Protein AF-A0A2X3DB09-F1 (afdb_monomer)

Nearest PDB structures (foldseek):
  2otd-assembly4_D  TM=9.950E-01  e=1.464E-09  Shigella flexneri
  3qvq-assembly1_D  TM=8.959E-01  e=1.031E-03  Oleispira antarctica
  8cbb-assembly1_A  TM=3.729E-01  e=1.585E+00  Enhygromyxa salina
  8cbb-assembly2_C  TM=3.428E-01  e=2.716E+00  Enhygromyxa salina
  8cbb-assembly2_D  TM=3.738E-01  e=4.067E+00  Enhygromyxa salina

Organism: Klebsiella pneumoniae (NCBI:txid573)

Sequence (112 aa):
MAGELAWDDLLKVDAGSWFSREFKGEPLPLLSQVAERCRRHGMMANIEIKPTTGLGPQTGKVVALAARDLWQGMTAPLLSSFEIDAWRRRRKPRPSCRAGCCWMSGAMTGAN

Foldseek 3Di:
DLVVDDVVVQQQDQPQVVPDPVSGNPGDDDPLVVLVVCVVVVHAAEAEQDDDPPCLCVSLVVVVVCQVVSQPPHDRHAYEYPDPNNVPDDDDDDPPDPHPYPDPDPDPPDDD

InterPro domains:
  IPR017946 PLC-like phosphodiesterase, TIM beta/alpha-barrel domain superfamily [G3DSA:3.20.20.190] (2-111)
  IPR017946 PLC-like phosphodiesterase, TIM beta/alpha-barrel domain superfamily [SSF51695] (4-105)
  IPR030395 Glycerophosphodiester phosphodiesterase domain [PF03009] (3-92)
  IPR030395 Glycerophosphodiester phosphodiesterase domain [PS51704] (1-112)

Solvent-accessible surface area (backbone atoms only — not comparable to full-atom values): 7200 Å² total; per-residue (Å²): 111,80,87,76,54,56,68,79,61,49,61,72,41,61,71,20,46,89,83,38,79,90,36,55,70,35,57,69,80,52,72,63,59,54,41,51,51,26,62,80,67,74,50,81,48,76,50,68,54,80,53,60,90,92,36,27,48,58,45,36,52,53,52,56,53,48,49,60,65,59,36,62,98,52,77,74,56,42,50,39,49,88,53,68,54,27,62,71,63,81,92,66,93,64,100,84,67,83,70,53,76,62,76,82,81,88,70,95,74,82,81,134

Secondary structure (DSSP, 8-state):
-GGGS-HHHHTT--SSTTT-GGGTTPPPPPHHHHHHHHHHHT---EEEE-PPTT-HHHHHHHHHHHHHHHTTTSPPPEEEES-GGGG-------TT----------------

Mean predicted aligned error: 9.22 Å

Radius of gyration: 17.11 Å; Cα contacts (8 Å, |Δi|>4): 106; chains: 1; bounding box: 40×47×49 Å

pLDDT: mean 81.16, std 24.07, range [25.14, 98.5]

Structure (mmCIF, N/CA/C/O backbone):
data_AF-A0A2X3DB09-F1
#
_entry.id   AF-A0A2X3DB09-F1
#
loop_
_atom_site.group_PDB
_atom_site.id
_atom_site.type_symbol
_atom_site.label_atom_id
_atom_site.label_alt_id
_atom_site.label_comp_id
_atom_site.label_asym_id
_atom_site.label_entity_id
_atom_site.label_seq_id
_atom_site.pdbx_PDB_ins_code
_atom_site.Cartn_x
_atom_site.Cartn_y
_atom_site.Cartn_z
_atom_site.occupancy
_atom_site.B_iso_or_equiv
_atom_site.auth_seq_id
_atom_site.auth_comp_id
_atom_site.auth_asym_id
_atom_site.auth_atom_id
_atom_site.pdbx_PDB_model_num
ATOM 1 N N . MET A 1 1 ? 15.623 -7.749 4.236 1.00 75.44 1 MET A N 1
ATOM 2 C CA . MET A 1 1 ? 14.614 -6.653 4.306 1.00 75.44 1 MET A CA 1
ATOM 3 C C . MET A 1 1 ? 13.196 -7.229 4.293 1.00 75.44 1 MET A C 1
ATOM 5 O O . MET A 1 1 ? 13.049 -8.389 3.944 1.00 75.44 1 MET A O 1
ATOM 9 N N . ALA A 1 2 ? 12.145 -6.468 4.642 1.00 84.12 2 ALA A N 1
ATOM 10 C CA . ALA A 1 2 ? 10.764 -6.994 4.671 1.00 84.12 2 ALA A CA 1
ATOM 11 C C . ALA A 1 2 ? 10.315 -7.624 3.335 1.00 84.12 2 ALA A C 1
ATOM 13 O O . ALA A 1 2 ? 9.627 -8.636 3.336 1.00 84.12 2 ALA A O 1
ATOM 14 N N . GLY A 1 3 ? 10.7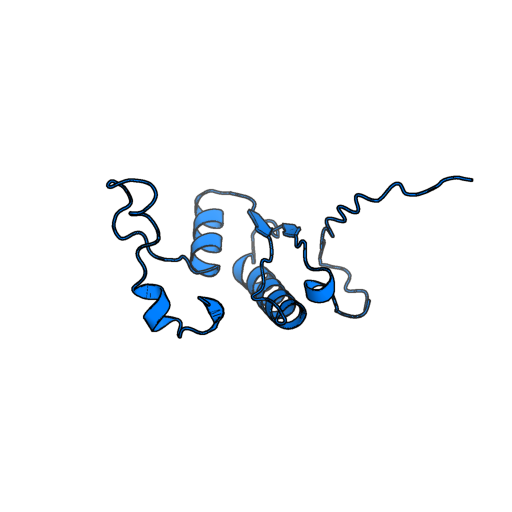66 -7.076 2.200 1.00 88.62 3 GLY A N 1
ATOM 15 C CA . GLY A 1 3 ? 10.464 -7.606 0.864 1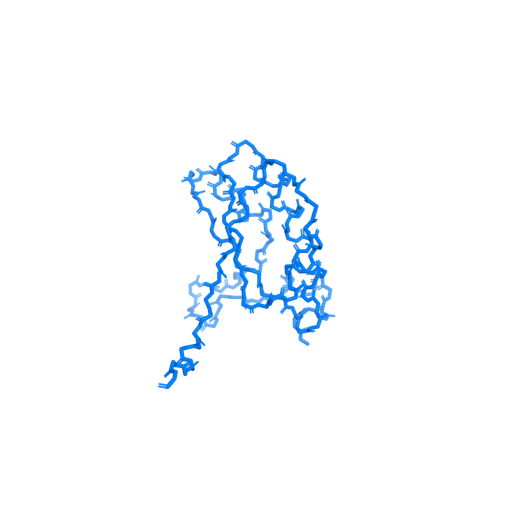.00 88.62 3 GLY A CA 1
ATOM 16 C C . GLY A 1 3 ? 11.098 -8.965 0.522 1.00 88.62 3 GLY A C 1
ATOM 17 O O . GLY A 1 3 ? 10.789 -9.511 -0.530 1.00 88.62 3 GLY A O 1
ATOM 18 N N . GLU A 1 4 ? 11.972 -9.508 1.374 1.00 91.88 4 GLU A N 1
ATOM 19 C CA . GLU A 1 4 ? 12.570 -10.847 1.211 1.00 91.88 4 GLU A CA 1
ATOM 20 C C . GLU A 1 4 ? 11.798 -11.937 1.972 1.00 91.88 4 GLU A C 1
ATOM 22 O O . GLU A 1 4 ? 12.077 -13.121 1.799 1.00 91.88 4 GLU A O 1
ATOM 27 N N . LEU A 1 5 ? 10.849 -11.550 2.828 1.00 93.19 5 LEU A N 1
ATOM 28 C CA . LEU A 1 5 ? 10.055 -12.479 3.627 1.00 93.19 5 LEU A CA 1
ATOM 29 C C . LEU A 1 5 ? 8.814 -12.931 2.852 1.00 93.19 5 LEU A C 1
ATOM 31 O O . LEU A 1 5 ? 8.212 -12.156 2.103 1.00 93.19 5 LEU A O 1
ATOM 35 N N . ALA A 1 6 ? 8.399 -14.181 3.065 1.00 94.62 6 ALA A N 1
ATOM 36 C CA . ALA A 1 6 ? 7.110 -14.650 2.576 1.00 94.62 6 ALA A CA 1
ATOM 37 C C . ALA A 1 6 ? 5.974 -13.873 3.258 1.00 94.62 6 ALA A C 1
ATOM 39 O O . ALA A 1 6 ? 6.092 -13.441 4.407 1.00 94.62 6 ALA A O 1
ATOM 40 N N . TRP A 1 7 ? 4.843 -13.720 2.566 1.00 93.00 7 TRP A N 1
ATOM 41 C CA . TRP A 1 7 ? 3.697 -12.998 3.124 1.00 93.00 7 TRP A CA 1
ATOM 42 C C . TRP A 1 7 ? 3.207 -13.606 4.449 1.00 93.00 7 TRP A C 1
ATOM 44 O O . TRP A 1 7 ? 2.906 -12.870 5.384 1.00 93.00 7 TRP A O 1
ATOM 54 N N . ASP A 1 8 ? 3.224 -14.934 4.572 1.00 94.56 8 ASP A N 1
ATOM 55 C CA . ASP A 1 8 ? 2.828 -15.637 5.801 1.00 94.56 8 ASP A CA 1
ATOM 56 C C . ASP A 1 8 ? 3.728 -15.309 7.000 1.00 94.56 8 ASP A C 1
ATOM 58 O O . ASP A 1 8 ? 3.282 -15.355 8.147 1.00 94.56 8 ASP A O 1
ATOM 62 N N . ASP A 1 9 ? 4.987 -14.944 6.756 1.00 95.12 9 ASP A N 1
ATOM 63 C CA . ASP A 1 9 ? 5.891 -14.477 7.805 1.00 95.12 9 ASP A CA 1
ATOM 64 C C . ASP A 1 9 ? 5.648 -13.005 8.139 1.00 95.12 9 ASP A C 1
ATOM 66 O O . ASP A 1 9 ? 5.686 -12.626 9.309 1.00 95.12 9 ASP A O 1
ATOM 70 N N . LEU A 1 10 ? 5.312 -12.184 7.140 1.00 94.00 10 LEU A N 1
ATOM 71 C CA . LEU A 1 10 ? 4.927 -10.785 7.345 1.00 94.00 10 LEU A CA 1
ATOM 72 C C . LEU A 1 10 ? 3.633 -10.646 8.155 1.00 94.00 10 LEU A C 1
ATOM 74 O O . LEU A 1 10 ? 3.512 -9.714 8.947 1.00 94.00 10 LEU A O 1
ATOM 78 N N . LEU A 1 11 ? 2.696 -11.589 8.027 1.00 92.44 11 LEU A N 1
ATOM 79 C CA . LEU A 1 11 ? 1.463 -11.615 8.824 1.00 92.44 11 LEU A CA 1
ATOM 80 C C . LEU A 1 11 ? 1.705 -11.795 10.330 1.00 92.44 11 LEU A C 1
ATOM 82 O O . LEU A 1 11 ? 0.822 -11.487 11.126 1.00 92.44 11 LEU A O 1
ATOM 86 N N . LYS A 1 12 ? 2.883 -12.284 10.732 1.00 94.12 12 LYS A N 1
ATOM 87 C CA . LYS A 1 12 ? 3.253 -12.471 12.144 1.00 94.12 12 LYS A CA 1
ATOM 88 C C . LYS A 1 12 ? 3.852 -11.205 12.768 1.00 94.12 12 LYS A C 1
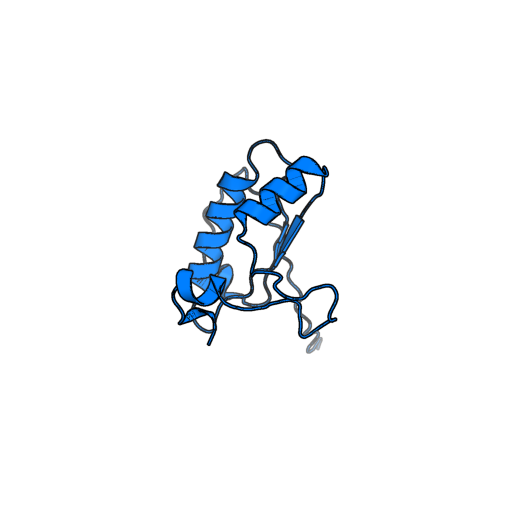ATOM 90 O O . LYS A 1 12 ? 4.121 -11.193 13.967 1.00 94.12 12 LYS A O 1
ATOM 95 N N . VAL A 1 13 ? 4.109 -10.165 11.971 1.00 94.81 13 VAL A N 1
ATOM 96 C CA . VAL A 1 13 ? 4.720 -8.912 12.432 1.00 94.81 13 VAL A CA 1
ATOM 97 C C . VAL A 1 13 ? 3.693 -8.064 13.181 1.00 94.81 13 VAL A C 1
ATOM 99 O O . VAL A 1 13 ? 2.613 -7.792 12.664 1.00 94.81 13 VAL A O 1
ATOM 102 N N . ASP A 1 14 ? 4.069 -7.589 14.371 1.00 96.38 14 ASP A N 1
ATOM 103 C CA . ASP A 1 14 ? 3.332 -6.555 15.101 1.00 96.38 14 ASP A CA 1
ATOM 104 C C . ASP A 1 14 ? 3.760 -5.167 14.602 1.00 96.38 14 ASP A C 1
ATOM 106 O O . ASP A 1 14 ? 4.852 -4.679 14.909 1.00 96.38 14 ASP A O 1
ATOM 110 N N . ALA A 1 15 ? 2.896 -4.545 13.805 1.00 96.50 15 ALA A N 1
ATOM 111 C CA . ALA A 1 15 ? 3.123 -3.246 13.188 1.00 96.50 15 ALA A CA 1
ATOM 112 C C . ALA A 1 15 ? 2.640 -2.060 14.046 1.00 96.50 15 ALA A C 1
ATOM 114 O O . ALA A 1 15 ? 2.757 -0.918 13.593 1.00 96.50 15 ALA A O 1
ATOM 115 N N . GLY A 1 16 ? 2.129 -2.289 15.265 1.00 97.50 16 GLY A N 1
ATOM 116 C CA . GLY A 1 16 ? 1.521 -1.237 16.090 1.00 97.50 16 GLY A CA 1
ATOM 117 C C . GLY A 1 16 ? 2.113 -1.060 17.490 1.00 97.50 16 GLY A C 1
ATOM 118 O O . GLY A 1 16 ? 2.175 0.072 17.973 1.00 97.50 16 GLY A O 1
ATOM 119 N N . SER A 1 17 ? 2.645 -2.116 18.119 1.00 97.75 17 SER A N 1
ATOM 120 C CA . SER A 1 17 ? 3.214 -2.046 19.482 1.00 97.75 17 SER A CA 1
ATOM 121 C C . SER A 1 17 ? 4.329 -1.011 19.645 1.00 97.75 17 SER A C 1
ATOM 123 O O . SER A 1 17 ? 4.529 -0.490 20.743 1.00 97.75 17 SER A O 1
ATOM 125 N N . TRP A 1 18 ? 5.073 -0.716 18.575 1.00 97.12 18 TRP A N 1
ATOM 126 C CA . TRP A 1 18 ? 6.147 0.280 18.603 1.00 97.12 18 TRP A CA 1
ATOM 127 C C . TRP A 1 18 ? 5.623 1.713 18.792 1.00 97.12 18 TRP A C 1
ATOM 129 O O . TRP A 1 18 ? 6.360 2.562 19.288 1.00 97.12 18 TRP A O 1
ATOM 139 N N . PHE A 1 19 ? 4.369 1.985 18.411 1.00 97.56 19 PHE A N 1
ATOM 140 C CA . PHE A 1 19 ? 3.743 3.300 18.528 1.00 97.56 19 PHE A CA 1
ATOM 141 C C . PHE A 1 19 ? 3.081 3.489 19.902 1.00 97.56 19 PHE A C 1
ATOM 143 O O . PHE A 1 19 ? 3.343 4.476 20.586 1.00 97.56 19 PHE A O 1
ATOM 150 N N . SER A 1 20 ? 2.245 2.538 20.333 1.00 97.75 20 SER A N 1
ATOM 151 C CA . SER A 1 20 ? 1.629 2.516 21.668 1.00 97.75 20 SER A CA 1
ATOM 152 C C . SER A 1 20 ? 1.102 1.118 22.001 1.00 97.75 20 SER A C 1
ATOM 154 O O . SER A 1 20 ? 0.794 0.323 21.113 1.00 97.75 20 SER A O 1
ATOM 156 N N . ARG A 1 21 ? 0.932 0.830 23.299 1.00 97.06 21 ARG A N 1
ATOM 157 C CA . ARG A 1 21 ? 0.353 -0.434 23.790 1.00 97.06 21 ARG A CA 1
ATOM 158 C C . ARG A 1 21 ? -1.073 -0.678 23.293 1.00 97.06 21 ARG A C 1
ATOM 160 O O . ARG A 1 21 ? -1.478 -1.832 23.206 1.00 97.06 21 ARG A O 1
ATOM 167 N N . GLU A 1 22 ? -1.815 0.381 22.980 1.00 98.38 22 GLU A N 1
ATOM 168 C CA . GLU A 1 22 ? -3.187 0.293 22.459 1.00 98.38 22 GLU A CA 1
ATOM 169 C C . GLU A 1 22 ? -3.254 -0.339 21.061 1.00 98.38 22 GLU A C 1
ATOM 171 O O . GLU A 1 22 ? -4.260 -0.949 20.724 1.00 98.38 22 GLU A O 1
ATOM 176 N N . PHE A 1 23 ? -2.170 -0.260 20.280 1.00 97.81 23 PHE A N 1
ATOM 177 C CA . PHE A 1 23 ? -2.072 -0.820 18.926 1.00 97.81 23 PHE A CA 1
ATOM 178 C C . PHE A 1 23 ? -1.323 -2.158 18.902 1.00 97.81 23 PHE A C 1
ATOM 180 O O . PHE A 1 23 ? -0.779 -2.570 17.877 1.00 97.81 23 PHE A O 1
ATOM 187 N N . LYS A 1 24 ? -1.235 -2.841 20.046 1.00 97.62 24 LYS A N 1
ATOM 188 C CA . LYS A 1 24 ? -0.547 -4.127 20.127 1.00 97.62 24 LYS A CA 1
ATOM 189 C C . LYS A 1 24 ? -1.224 -5.158 19.225 1.00 97.62 24 LYS A C 1
ATOM 191 O O . LYS A 1 24 ? -2.416 -5.421 19.366 1.00 97.62 24 LYS A O 1
ATOM 196 N N . GLY A 1 25 ? -0.430 -5.803 18.376 1.00 96.25 25 GLY A N 1
ATOM 197 C CA . GLY A 1 25 ? -0.888 -6.854 17.470 1.00 96.25 25 GLY A CA 1
ATOM 198 C C . GLY A 1 25 ? -1.503 -6.350 16.165 1.00 96.25 25 GLY A C 1
ATOM 199 O O . GLY A 1 25 ? -2.064 -7.162 15.433 1.00 96.25 25 GLY A O 1
ATOM 200 N N . GLU A 1 26 ? -1.404 -5.053 15.854 1.00 97.50 26 GLU A N 1
ATOM 201 C CA . GLU A 1 26 ? -1.840 -4.536 14.553 1.00 97.50 26 GLU A CA 1
ATOM 202 C C . GLU A 1 26 ? -1.042 -5.200 13.416 1.00 97.50 26 GLU A C 1
ATOM 204 O O . GLU A 1 26 ? 0.192 -5.152 13.428 1.00 97.50 26 GLU A O 1
ATOM 209 N N . PRO A 1 27 ? -1.705 -5.825 12.428 1.00 96.12 27 PRO A N 1
ATOM 210 C CA . PRO A 1 27 ? -1.027 -6.507 11.335 1.00 96.12 27 PRO A CA 1
ATOM 211 C C . PRO A 1 27 ? -0.626 -5.538 10.216 1.00 96.12 27 PRO A C 1
ATOM 213 O O . PRO A 1 27 ? -1.163 -4.437 10.075 1.00 96.12 27 PRO A O 1
ATOM 216 N N . LEU A 1 28 ? 0.262 -5.988 9.327 1.00 96.44 28 LEU A N 1
ATOM 217 C CA . LEU A 1 28 ? 0.498 -5.299 8.057 1.00 96.44 28 LEU A CA 1
ATOM 218 C C . LEU A 1 28 ? -0.727 -5.444 7.131 1.00 96.44 28 LEU A C 1
ATOM 220 O O . LEU A 1 28 ? -1.154 -6.570 6.858 1.00 96.44 28 LEU A O 1
ATOM 224 N N . PRO A 1 29 ? -1.294 -4.343 6.603 1.00 96.69 29 PRO A N 1
ATOM 225 C CA . PRO A 1 29 ? -2.471 -4.419 5.749 1.00 96.69 29 PRO A CA 1
ATOM 226 C C . PRO A 1 29 ? -2.121 -4.790 4.301 1.00 96.69 29 PRO A C 1
ATOM 228 O O . PRO A 1 29 ? -1.129 -4.331 3.732 1.00 96.69 29 PRO A O 1
ATOM 231 N N . LEU A 1 30 ? -3.014 -5.539 3.654 1.00 97.00 30 LEU A N 1
ATOM 232 C CA . LEU A 1 30 ? -3.043 -5.691 2.200 1.00 97.00 30 LEU A CA 1
ATOM 233 C C . LEU A 1 30 ? -3.652 -4.450 1.537 1.00 97.00 30 LEU A C 1
ATOM 235 O O . LEU A 1 30 ? -4.592 -3.841 2.053 1.00 97.00 30 LEU A O 1
ATOM 239 N N . LEU A 1 31 ? -3.219 -4.142 0.310 1.00 98.06 31 LEU A N 1
ATOM 240 C CA . LEU A 1 31 ? -3.810 -3.051 -0.477 1.00 98.06 31 LEU A CA 1
ATOM 241 C C . LEU A 1 31 ? -5.322 -3.244 -0.709 1.00 98.06 31 LEU A C 1
ATOM 243 O O . LEU A 1 31 ? -6.066 -2.267 -0.757 1.00 98.06 31 LEU A O 1
ATOM 247 N N . SER A 1 32 ? -5.796 -4.490 -0.803 1.00 98.19 32 SER A N 1
ATOM 248 C CA . SER A 1 32 ? -7.224 -4.815 -0.923 1.00 98.19 32 SER A CA 1
ATOM 249 C C . SER A 1 32 ? -8.035 -4.412 0.310 1.00 98.19 32 SER A C 1
ATOM 251 O O . SER A 1 32 ? -9.135 -3.882 0.169 1.00 98.19 32 SER A O 1
ATOM 253 N N . GLN A 1 33 ? -7.485 -4.594 1.513 1.00 98.31 33 GLN A N 1
ATOM 254 C CA . GLN A 1 33 ? -8.130 -4.181 2.762 1.00 98.31 33 GLN A CA 1
ATOM 255 C C . GLN A 1 33 ? -8.205 -2.653 2.857 1.00 98.31 33 GLN A C 1
ATOM 257 O O . GLN A 1 33 ? -9.223 -2.103 3.281 1.00 98.31 33 GLN A O 1
ATOM 262 N N . VAL A 1 34 ? -7.159 -1.958 2.397 1.00 98.31 34 VAL A N 1
ATOM 263 C CA . VAL A 1 34 ? -7.151 -0.491 2.301 1.00 98.31 34 VAL A CA 1
ATOM 264 C C . VAL A 1 34 ? -8.198 0.001 1.296 1.00 98.31 34 VAL A C 1
ATOM 266 O O . VAL A 1 34 ? -8.936 0.937 1.606 1.00 98.31 34 VAL A O 1
ATOM 269 N N . ALA A 1 35 ? -8.312 -0.643 0.129 1.00 98.31 35 ALA A N 1
ATOM 270 C CA . ALA A 1 35 ? -9.319 -0.318 -0.883 1.00 98.31 35 ALA A CA 1
ATOM 271 C C . ALA A 1 35 ? -10.745 -0.449 -0.337 1.00 98.31 35 ALA A C 1
ATOM 273 O O . ALA A 1 35 ? -11.554 0.471 -0.468 1.00 98.31 35 ALA A O 1
ATOM 274 N N . GLU A 1 36 ? -11.031 -1.562 0.339 1.00 98.50 36 GLU A N 1
ATOM 275 C CA . GLU A 1 36 ? -12.340 -1.807 0.938 1.00 98.50 36 GLU A CA 1
ATOM 276 C C . GLU A 1 36 ? -12.651 -0.797 2.046 1.00 98.50 36 GLU A C 1
ATOM 278 O O . GLU A 1 36 ? -13.749 -0.247 2.109 1.00 98.50 36 GLU A O 1
ATOM 283 N N . ARG A 1 37 ? -11.665 -0.453 2.881 1.00 98.38 37 ARG A N 1
ATOM 284 C CA . ARG A 1 37 ? -11.838 0.614 3.872 1.00 98.38 37 ARG A CA 1
ATOM 285 C C . ARG A 1 37 ? -12.169 1.950 3.205 1.00 98.38 37 ARG A C 1
ATOM 287 O O . ARG A 1 37 ? -13.086 2.630 3.660 1.00 98.38 37 ARG A O 1
ATOM 294 N N . CYS A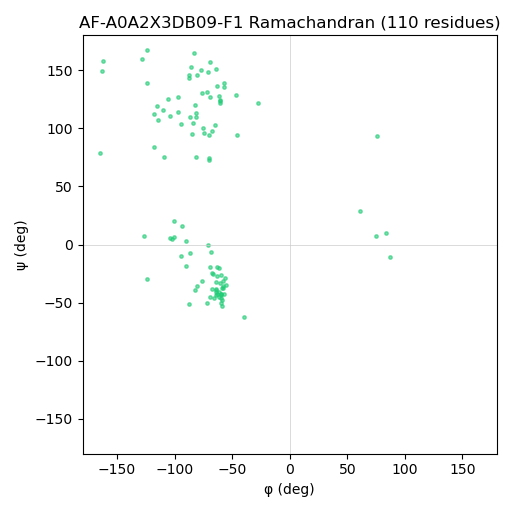 1 38 ? -11.482 2.304 2.118 1.00 98.38 38 CYS A N 1
ATOM 295 C CA . CYS A 1 38 ? -11.780 3.527 1.374 1.00 98.38 38 CYS A CA 1
ATOM 296 C C . CYS A 1 38 ? -13.206 3.519 0.813 1.00 98.38 38 CYS A C 1
ATOM 298 O O . CYS A 1 38 ? -13.898 4.529 0.916 1.00 98.38 38 CYS A O 1
ATOM 300 N N . ARG A 1 39 ? -13.669 2.374 0.291 1.00 97.81 39 ARG A N 1
ATOM 301 C CA . ARG A 1 39 ? -15.042 2.193 -0.203 1.00 97.81 39 ARG A CA 1
ATOM 302 C C . ARG A 1 39 ? -16.067 2.449 0.894 1.00 97.81 39 ARG A C 1
ATOM 304 O O . ARG A 1 39 ? -16.948 3.284 0.715 1.00 97.81 39 ARG A O 1
ATOM 311 N N . ARG A 1 40 ? -15.918 1.780 2.040 1.00 98.38 40 ARG A N 1
ATOM 312 C CA . ARG A 1 40 ? -16.859 1.886 3.169 1.00 98.38 40 ARG A CA 1
ATOM 313 C C . ARG A 1 40 ? -16.981 3.302 3.724 1.00 98.38 40 ARG A C 1
ATOM 315 O O . ARG A 1 40 ? -18.052 3.677 4.181 1.00 98.38 40 ARG A O 1
ATOM 322 N N . HIS A 1 41 ? -15.898 4.076 3.691 1.00 98.00 41 HIS A N 1
ATOM 323 C CA . HIS A 1 41 ? -15.859 5.426 4.259 1.00 98.00 41 HIS A CA 1
ATOM 324 C C . HIS A 1 41 ? -15.917 6.549 3.213 1.00 98.00 41 HIS A C 1
ATOM 326 O O . HIS A 1 41 ? -15.762 7.711 3.576 1.00 98.00 41 HIS A O 1
ATOM 332 N N . GLY A 1 42 ? -16.112 6.235 1.926 1.00 96.94 42 GLY A N 1
ATOM 333 C CA . GLY A 1 42 ? -16.143 7.243 0.860 1.00 96.94 42 GLY A CA 1
ATOM 334 C C . GLY A 1 42 ? -14.836 8.035 0.716 1.00 96.94 42 GLY A C 1
ATOM 335 O O . GLY A 1 42 ? -14.855 9.198 0.321 1.00 96.94 42 GLY A O 1
ATOM 336 N N . MET A 1 43 ? -13.698 7.429 1.061 1.00 98.12 43 MET A N 1
ATOM 337 C CA . MET A 1 43 ? -12.393 8.089 1.033 1.00 98.12 43 MET A CA 1
ATOM 338 C C . MET A 1 43 ? -11.729 7.983 -0.340 1.00 98.12 43 MET A C 1
ATOM 340 O O . MET A 1 43 ? -11.749 6.940 -0.997 1.00 98.12 43 MET A O 1
ATOM 344 N N . MET A 1 44 ? -11.040 9.054 -0.724 1.00 97.56 44 MET A N 1
ATOM 345 C CA . MET A 1 44 ? -10.047 9.023 -1.795 1.00 97.56 44 MET A CA 1
ATOM 346 C C . MET A 1 44 ? -8.688 8.589 -1.237 1.00 97.56 44 MET A C 1
ATOM 348 O O . MET A 1 44 ? -8.391 8.822 -0.066 1.00 97.56 44 MET A O 1
ATOM 352 N N . ALA A 1 45 ? -7.849 7.985 -2.081 1.00 97.44 45 ALA A N 1
ATOM 353 C CA . ALA A 1 45 ? -6.525 7.516 -1.686 1.00 97.44 45 ALA A CA 1
ATOM 354 C C . ALA A 1 45 ? -5.422 8.112 -2.570 1.00 97.44 45 ALA A C 1
ATOM 356 O O . ALA A 1 45 ? -5.558 8.186 -3.793 1.00 97.44 45 ALA A O 1
ATOM 357 N N . ASN A 1 46 ? -4.312 8.483 -1.932 1.00 97.69 46 ASN A N 1
ATOM 358 C CA . ASN A 1 46 ? -3.015 8.649 -2.577 1.00 97.69 46 ASN A CA 1
ATOM 359 C C . ASN A 1 46 ? -2.160 7.430 -2.211 1.00 97.69 46 ASN A C 1
ATOM 361 O O . ASN A 1 46 ? -1.801 7.258 -1.049 1.00 97.69 46 ASN A O 1
ATOM 365 N N . ILE A 1 47 ? -1.882 6.571 -3.187 1.00 97.25 47 ILE A N 1
ATOM 366 C CA . ILE A 1 47 ? -1.031 5.395 -3.024 1.00 97.25 47 ILE A CA 1
ATOM 367 C C . ILE A 1 47 ? 0.378 5.793 -3.450 1.00 97.25 47 ILE A C 1
ATOM 369 O O . ILE A 1 47 ? 0.688 5.888 -4.641 1.00 97.25 47 ILE A O 1
ATOM 373 N N . GLU A 1 48 ? 1.235 6.007 -2.463 1.00 96.56 48 GLU A N 1
ATOM 374 C CA . GLU A 1 48 ? 2.654 6.214 -2.696 1.00 96.56 48 GLU A CA 1
ATOM 375 C C . GLU A 1 48 ? 3.372 4.867 -2.857 1.00 96.56 48 GLU A C 1
ATOM 377 O O . GLU A 1 48 ? 3.367 4.014 -1.970 1.00 96.56 48 GLU A O 1
ATOM 382 N N . ILE A 1 49 ? 4.000 4.664 -4.009 1.00 94.38 49 ILE A N 1
ATOM 383 C CA . ILE A 1 49 ? 4.765 3.468 -4.338 1.00 94.38 49 ILE A CA 1
ATOM 384 C C . ILE A 1 49 ? 6.157 3.609 -3.716 1.00 94.38 49 ILE A C 1
ATOM 386 O O . ILE A 1 49 ? 6.962 4.443 -4.129 1.00 94.38 49 ILE A O 1
ATOM 390 N N . LYS A 1 50 ? 6.444 2.755 -2.731 1.00 93.56 50 LYS A N 1
ATOM 391 C CA . LYS A 1 50 ? 7.745 2.629 -2.061 1.00 93.56 50 LYS A CA 1
ATOM 392 C C . LYS A 1 50 ? 8.306 1.221 -2.305 1.00 93.56 50 LYS A C 1
ATOM 394 O O . LYS A 1 50 ? 8.041 0.318 -1.511 1.00 93.56 50 LYS A O 1
ATOM 399 N N . PRO A 1 51 ? 8.982 0.981 -3.440 1.00 92.75 51 PRO A N 1
ATOM 400 C CA . PRO A 1 51 ? 9.501 -0.344 -3.755 1.00 92.75 51 PRO A CA 1
ATOM 401 C C . PRO A 1 51 ? 10.655 -0.723 -2.822 1.00 92.75 51 PRO A C 1
ATOM 403 O O . PRO A 1 51 ? 11.350 0.135 -2.284 1.00 92.75 51 PRO A O 1
ATOM 406 N N . THR A 1 52 ? 10.904 -2.024 -2.674 1.00 92.88 52 THR A N 1
ATOM 407 C CA . THR A 1 52 ? 12.225 -2.488 -2.233 1.00 92.88 52 THR A CA 1
ATOM 408 C C . THR A 1 52 ? 13.249 -2.093 -3.295 1.00 92.88 52 THR A C 1
ATOM 410 O O . THR A 1 52 ? 12.976 -2.240 -4.490 1.00 92.88 52 THR A O 1
ATOM 413 N N . THR A 1 53 ? 14.408 -1.590 -2.870 1.00 89.50 53 THR A N 1
ATOM 414 C CA . THR A 1 53 ? 15.471 -1.107 -3.760 1.00 89.50 53 THR A CA 1
ATOM 415 C C . THR A 1 53 ? 15.754 -2.098 -4.889 1.00 89.50 53 THR A C 1
ATOM 417 O O . THR A 1 53 ? 15.951 -3.287 -4.649 1.00 89.50 53 THR A O 1
ATOM 420 N N . GLY A 1 54 ? 15.757 -1.610 -6.132 1.00 89.56 54 GLY A N 1
ATOM 421 C CA . GLY A 1 54 ? 15.978 -2.427 -7.332 1.00 89.56 54 GLY A CA 1
ATOM 422 C C . GLY A 1 54 ? 14.720 -3.083 -7.918 1.00 89.56 54 GLY A C 1
ATOM 423 O O . GLY A 1 54 ? 14.764 -3.554 -9.053 1.00 89.56 54 GLY A O 1
ATOM 424 N N . LEU A 1 55 ? 13.580 -3.064 -7.216 1.00 91.75 55 LEU A N 1
ATOM 425 C CA . LEU A 1 55 ? 12.310 -3.632 -7.699 1.00 91.75 55 LEU A CA 1
ATOM 426 C C . LEU A 1 55 ? 11.326 -2.593 -8.251 1.00 91.75 55 LEU A C 1
ATOM 428 O O . LEU A 1 55 ? 10.208 -2.958 -8.622 1.00 91.75 55 LEU A O 1
ATOM 432 N N . GLY A 1 56 ? 11.731 -1.324 -8.369 1.00 92.31 56 GLY A N 1
ATOM 433 C CA . GLY A 1 56 ? 10.887 -0.208 -8.812 1.00 92.31 56 GLY A CA 1
ATOM 434 C C . GLY A 1 56 ? 9.933 -0.546 -9.967 1.00 92.31 56 GLY A C 1
ATOM 435 O O . GLY A 1 56 ? 8.714 -0.518 -9.760 1.00 92.31 56 GLY A O 1
ATOM 436 N N . PRO A 1 57 ? 10.427 -0.929 -11.163 1.00 91.00 57 PRO A N 1
ATOM 437 C CA . PRO A 1 57 ? 9.568 -1.222 -12.315 1.00 91.00 57 PRO A CA 1
ATOM 438 C C . PRO A 1 57 ? 8.539 -2.337 -12.068 1.00 91.00 57 PRO A C 1
ATOM 440 O O . PRO A 1 57 ? 7.413 -2.283 -12.580 1.00 91.00 57 PRO A O 1
ATOM 443 N N . GLN A 1 58 ? 8.912 -3.363 -11.297 1.00 93.12 58 GLN A N 1
ATOM 444 C CA . GLN A 1 58 ? 8.032 -4.481 -10.964 1.00 93.12 58 GLN A CA 1
ATOM 445 C C . GLN A 1 58 ? 6.953 -4.045 -9.974 1.00 93.12 58 GLN A C 1
ATOM 447 O O . GLN A 1 58 ? 5.768 -4.266 -10.240 1.00 93.12 58 GLN A O 1
ATOM 452 N N . THR A 1 59 ? 7.338 -3.391 -8.877 1.00 93.94 59 THR A N 1
ATOM 453 C CA . THR A 1 59 ? 6.399 -2.899 -7.864 1.00 93.94 59 THR A CA 1
ATOM 454 C C . THR A 1 59 ? 5.414 -1.913 -8.480 1.00 93.94 59 THR A C 1
ATOM 456 O O . THR A 1 59 ? 4.208 -2.074 -8.306 1.00 93.94 59 THR A O 1
ATOM 459 N N . GLY A 1 60 ? 5.890 -0.960 -9.290 1.00 91.94 60 GLY A N 1
ATOM 460 C CA . GLY A 1 60 ? 5.024 0.004 -9.968 1.00 91.94 60 GLY A CA 1
ATOM 461 C C . GLY A 1 60 ? 4.000 -0.659 -10.892 1.00 91.94 60 GLY A C 1
ATOM 462 O O . GLY A 1 60 ? 2.816 -0.322 -10.856 1.00 91.94 60 GLY A O 1
ATOM 463 N N . LYS A 1 61 ? 4.412 -1.674 -11.668 1.00 92.19 61 LYS A N 1
ATOM 464 C CA . LYS A 1 61 ? 3.494 -2.470 -12.503 1.00 92.19 61 LYS A CA 1
ATOM 465 C C . LYS A 1 61 ? 2.421 -3.168 -11.666 1.00 92.19 61 LYS A C 1
ATOM 467 O O . LYS A 1 61 ? 1.248 -3.109 -12.036 1.00 92.19 61 LYS A O 1
ATOM 472 N N . VAL A 1 62 ? 2.820 -3.877 -10.610 1.00 95.88 62 VAL A N 1
ATOM 473 C CA . VAL A 1 62 ? 1.899 -4.676 -9.787 1.00 95.88 62 VAL A CA 1
ATOM 474 C C . VAL A 1 62 ? 0.913 -3.767 -9.062 1.00 95.88 62 VAL A C 1
ATOM 476 O O . VAL A 1 62 ? -0.290 -4.004 -9.145 1.00 95.88 62 VAL A O 1
ATOM 479 N N . VAL A 1 63 ? 1.393 -2.681 -8.449 1.00 96.12 63 VAL A N 1
ATOM 480 C CA . VAL A 1 63 ? 0.539 -1.711 -7.750 1.00 96.12 63 V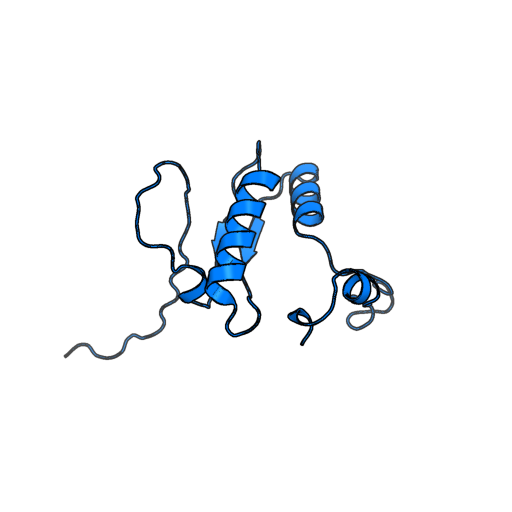AL A CA 1
ATOM 481 C C . VAL A 1 63 ? -0.434 -1.033 -8.714 1.00 96.12 63 VAL A C 1
ATOM 483 O O . VAL A 1 63 ? -1.614 -0.932 -8.398 1.00 96.12 63 VAL A O 1
ATOM 486 N N . ALA A 1 64 ? 0.000 -0.633 -9.914 1.00 93.19 64 ALA A N 1
ATOM 487 C CA . ALA A 1 64 ? -0.894 -0.007 -10.891 1.00 93.19 64 ALA A CA 1
ATOM 488 C C . ALA A 1 64 ? -2.017 -0.947 -11.370 1.00 93.19 64 ALA A C 1
ATOM 490 O O . ALA A 1 64 ? -3.152 -0.508 -11.563 1.00 93.19 64 ALA A O 1
ATOM 491 N N . LEU A 1 65 ? -1.718 -2.238 -11.564 1.00 94.75 65 LEU A N 1
ATOM 492 C CA . LEU A 1 65 ? -2.728 -3.241 -11.922 1.00 94.75 65 LEU A CA 1
ATOM 493 C C . LEU A 1 65 ? -3.680 -3.516 -10.753 1.00 94.75 65 LEU A C 1
ATOM 495 O O . LEU A 1 65 ? -4.891 -3.503 -10.950 1.00 94.75 65 LEU A O 1
ATOM 499 N N . ALA A 1 66 ? -3.145 -3.677 -9.542 1.00 97.38 66 ALA A N 1
ATOM 500 C CA . ALA A 1 66 ? -3.951 -3.880 -8.344 1.00 97.38 66 ALA A CA 1
ATOM 501 C C . ALA A 1 66 ? -4.874 -2.683 -8.075 1.00 97.38 66 ALA A C 1
ATOM 503 O O . ALA A 1 66 ? -6.061 -2.871 -7.843 1.00 97.38 66 ALA A O 1
ATOM 504 N N . ALA A 1 67 ? -4.370 -1.451 -8.179 1.00 96.12 67 ALA A N 1
ATOM 505 C CA . ALA A 1 67 ? -5.173 -0.243 -8.016 1.00 96.12 67 ALA A CA 1
ATOM 506 C C . ALA A 1 67 ? -6.311 -0.174 -9.046 1.00 96.12 67 ALA A C 1
ATOM 508 O O . ALA A 1 67 ? -7.441 0.129 -8.679 1.00 96.12 67 ALA A O 1
ATOM 509 N N . ARG A 1 68 ? -6.045 -0.513 -10.318 1.00 93.81 68 ARG A N 1
ATOM 510 C CA . ARG A 1 68 ? -7.083 -0.583 -11.361 1.00 93.81 68 ARG A CA 1
ATOM 511 C C . ARG A 1 68 ? -8.208 -1.550 -10.983 1.00 93.81 68 ARG A C 1
ATOM 513 O O . ARG A 1 68 ? -9.367 -1.235 -11.233 1.00 93.81 68 ARG A O 1
ATOM 520 N N . ASP A 1 69 ? -7.867 -2.713 -10.438 1.00 96.31 69 ASP A N 1
ATOM 521 C CA . ASP A 1 69 ? -8.837 -3.780 -10.173 1.00 96.31 69 ASP A CA 1
ATOM 522 C C . ASP A 1 69 ? -9.584 -3.556 -8.847 1.00 96.31 69 ASP A C 1
ATOM 524 O O . ASP A 1 69 ? -10.797 -3.729 -8.781 1.00 96.31 69 ASP A O 1
ATOM 528 N N . LEU A 1 70 ? -8.892 -3.085 -7.808 1.00 98.06 70 LEU A N 1
ATOM 529 C CA . LEU A 1 70 ? -9.459 -2.894 -6.469 1.00 98.06 70 LEU A CA 1
ATOM 530 C C . LEU A 1 70 ? -10.354 -1.648 -6.350 1.00 98.06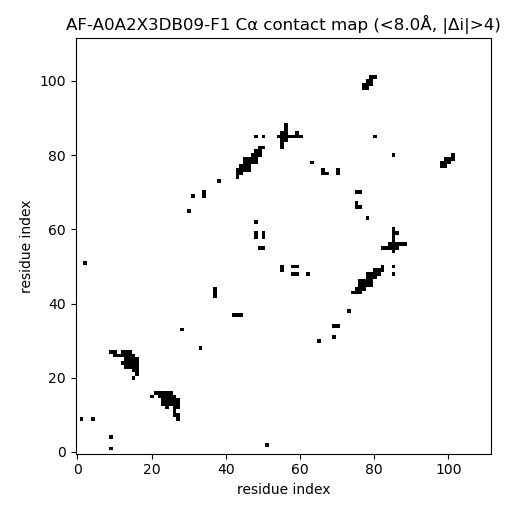 70 LEU A C 1
ATOM 532 O O . LEU A 1 70 ? -11.319 -1.666 -5.583 1.00 98.06 70 LEU A O 1
ATOM 536 N N . TRP A 1 71 ? -10.065 -0.585 -7.112 1.00 97.44 71 TRP A N 1
ATOM 537 C CA . TRP A 1 71 ? -10.833 0.673 -7.107 1.00 97.44 71 TRP A CA 1
ATOM 538 C C . TRP A 1 71 ? -11.936 0.740 -8.175 1.00 97.44 71 TRP A C 1
ATOM 540 O O . TRP A 1 71 ? -12.459 1.819 -8.461 1.00 97.44 71 TRP A O 1
ATOM 550 N N . GLN A 1 72 ? -12.332 -0.387 -8.774 1.00 95.19 72 GLN A N 1
ATOM 551 C CA . GLN A 1 72 ? -13.481 -0.397 -9.683 1.00 95.19 72 GLN A CA 1
ATOM 552 C C . GLN A 1 72 ? -14.744 0.133 -8.982 1.00 95.19 72 GLN A C 1
ATOM 554 O O . GLN A 1 72 ? -15.024 -0.201 -7.828 1.00 95.19 72 GLN A O 1
ATOM 559 N N . GLY A 1 73 ? -15.487 0.997 -9.683 1.00 93.88 73 GLY A N 1
ATOM 560 C CA . GLY A 1 73 ? -16.686 1.656 -9.152 1.00 93.88 73 GLY A CA 1
ATOM 561 C C . GLY A 1 73 ? -16.418 2.790 -8.153 1.00 93.88 73 GLY A C 1
ATOM 562 O O . GLY A 1 73 ? -17.362 3.297 -7.556 1.00 93.88 73 GLY A O 1
ATOM 563 N N . MET A 1 74 ? -15.160 3.197 -7.960 1.00 95.31 74 MET A N 1
ATOM 564 C CA . MET A 1 74 ? -14.758 4.290 -7.069 1.00 95.31 74 MET A CA 1
ATOM 565 C C . MET A 1 74 ? -13.954 5.350 -7.830 1.00 95.31 74 MET A C 1
ATOM 567 O O . MET A 1 74 ? -13.478 5.120 -8.943 1.00 95.31 74 MET A O 1
ATOM 571 N N . THR A 1 75 ? -13.740 6.512 -7.210 1.00 94.56 75 THR A N 1
ATOM 572 C CA . THR A 1 75 ? -12.755 7.484 -7.699 1.00 94.56 75 THR A CA 1
ATOM 573 C C . THR A 1 75 ? -11.368 6.846 -7.703 1.00 94.56 75 THR A C 1
ATOM 575 O O . THR A 1 75 ? -10.892 6.403 -6.658 1.00 94.56 75 THR A O 1
ATOM 578 N N . ALA A 1 76 ? -10.719 6.801 -8.869 1.00 93.31 76 ALA A N 1
ATOM 579 C CA . ALA A 1 76 ? -9.396 6.198 -9.012 1.00 93.31 76 ALA A CA 1
ATOM 580 C C . ALA A 1 76 ? -8.373 6.853 -8.059 1.00 93.31 76 ALA A C 1
ATOM 582 O O . ALA A 1 76 ? -8.375 8.082 -7.923 1.00 93.31 76 ALA A O 1
ATOM 583 N N . PRO A 1 77 ? -7.489 6.066 -7.418 1.00 96.50 77 PRO A N 1
ATOM 584 C CA . PRO A 1 77 ? -6.502 6.607 -6.500 1.00 96.50 77 PRO A CA 1
ATOM 585 C C . PRO A 1 77 ? -5.421 7.375 -7.266 1.00 96.50 77 PRO A C 1
ATOM 587 O O . PRO A 1 77 ? -5.060 7.017 -8.393 1.00 96.50 77 PRO A O 1
ATOM 590 N N . LEU A 1 78 ? -4.864 8.407 -6.634 1.00 94.88 78 LEU A N 1
ATOM 591 C CA . LEU A 1 78 ? -3.634 9.031 -7.112 1.00 94.88 78 LEU A CA 1
ATOM 592 C C . LEU A 1 78 ? -2.477 8.069 -6.839 1.00 94.88 78 LEU A C 1
ATOM 594 O O . LEU A 1 78 ? -2.352 7.561 -5.731 1.00 94.88 78 LEU A O 1
ATOM 598 N N . LEU A 1 79 ? -1.639 7.816 -7.839 1.00 93.69 79 LEU A N 1
ATOM 599 C CA . LEU A 1 79 ? -0.434 7.007 -7.687 1.00 93.69 79 LEU A CA 1
ATOM 600 C C . LEU A 1 79 ? 0.788 7.935 -7.707 1.00 93.69 79 LEU A C 1
ATOM 602 O O . LEU A 1 79 ? 0.957 8.692 -8.660 1.00 93.69 79 LEU A O 1
ATOM 606 N N . SER A 1 80 ? 1.641 7.865 -6.687 1.00 89.25 80 SER A N 1
ATOM 607 C CA . SER A 1 80 ? 2.851 8.694 -6.542 1.00 89.25 80 SER A CA 1
ATOM 608 C C . SER A 1 80 ? 4.092 7.829 -6.262 1.00 89.25 80 SER A C 1
ATOM 610 O O . SER A 1 80 ? 3.956 6.668 -5.897 1.00 89.25 80 SER A O 1
ATOM 612 N N . SER A 1 81 ? 5.310 8.326 -6.506 1.00 89.50 81 SER A N 1
ATOM 613 C CA . SER A 1 81 ? 6.576 7.629 -6.186 1.00 89.50 81 SER A CA 1
ATOM 614 C C . SER A 1 81 ? 7.739 8.620 -6.199 1.00 89.50 81 SER A C 1
ATOM 616 O O . SER A 1 81 ? 7.733 9.538 -7.019 1.00 89.50 81 SER A O 1
ATOM 618 N N . PHE A 1 82 ? 8.762 8.385 -5.374 1.00 85.88 82 PHE A N 1
ATOM 619 C CA . PHE A 1 82 ? 10.070 9.050 -5.495 1.00 85.88 82 PHE A CA 1
ATOM 620 C C . PHE A 1 82 ? 11.044 8.280 -6.399 1.00 85.88 82 PHE A C 1
ATOM 622 O O . PHE A 1 82 ? 12.009 8.853 -6.897 1.00 85.88 82 PHE A O 1
ATOM 629 N N . GLU A 1 83 ? 10.792 6.992 -6.649 1.00 79.56 83 GLU A N 1
ATOM 630 C CA . GLU A 1 83 ? 11.593 6.204 -7.582 1.00 79.56 83 GLU A CA 1
ATOM 631 C C . GLU A 1 83 ? 11.070 6.363 -9.009 1.00 79.56 83 GLU A C 1
ATOM 633 O O . GLU A 1 83 ? 10.005 5.847 -9.363 1.00 79.56 83 GLU A O 1
ATOM 638 N N . ILE A 1 84 ? 11.853 7.052 -9.841 1.00 73.75 84 ILE A N 1
ATOM 639 C CA . ILE A 1 84 ? 11.544 7.306 -11.256 1.00 73.75 84 ILE A CA 1
ATOM 640 C C . ILE A 1 84 ? 11.367 5.990 -12.023 1.00 73.75 84 ILE A C 1
ATOM 642 O O . ILE A 1 84 ? 10.473 5.870 -12.864 1.00 73.75 84 ILE A O 1
ATOM 646 N N . ASP A 1 85 ? 12.170 4.973 -11.706 1.00 74.56 85 ASP A N 1
ATOM 647 C CA . ASP A 1 85 ? 12.116 3.687 -12.402 1.00 74.56 85 ASP A CA 1
ATOM 648 C C . ASP A 1 85 ? 10.831 2.899 -12.109 1.00 74.56 85 ASP A C 1
ATOM 650 O O . ASP A 1 85 ? 10.415 2.092 -12.945 1.00 74.56 85 ASP A O 1
ATOM 654 N N . ALA A 1 86 ? 10.109 3.205 -11.022 1.00 68.06 86 ALA A N 1
ATOM 655 C CA . ALA A 1 86 ? 8.767 2.660 -10.792 1.00 68.06 86 ALA A CA 1
ATOM 656 C C . ALA A 1 86 ? 7.761 3.055 -11.887 1.00 68.06 86 ALA A C 1
ATOM 658 O O . ALA A 1 86 ? 6.763 2.364 -12.105 1.00 68.06 86 ALA A O 1
ATOM 659 N N . TRP A 1 87 ? 8.065 4.116 -12.636 1.00 64.38 87 TRP A N 1
ATOM 660 C CA . TRP A 1 87 ? 7.261 4.625 -13.740 1.00 64.38 87 TRP A CA 1
ATOM 661 C C . TRP A 1 87 ? 7.796 4.259 -15.123 1.00 64.38 87 TRP A C 1
ATOM 663 O O . TRP A 1 87 ? 7.211 4.697 -16.117 1.00 64.38 87 TRP A O 1
ATOM 673 N N . ARG A 1 88 ? 8.859 3.441 -15.244 1.00 55.25 88 ARG A N 1
ATOM 674 C CA . ARG A 1 88 ? 9.392 3.003 -16.550 1.00 55.25 88 A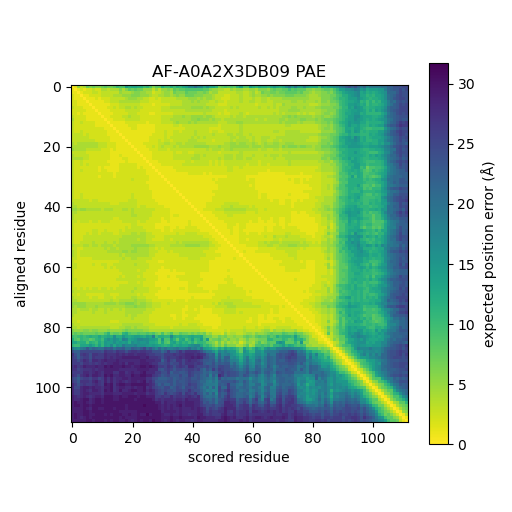RG A CA 1
ATOM 675 C C . ARG A 1 88 ? 8.445 2.023 -17.251 1.00 55.25 88 ARG A C 1
ATOM 677 O O . ARG A 1 88 ? 8.716 0.841 -17.441 1.00 55.25 88 ARG A O 1
ATOM 684 N N . ARG A 1 89 ? 7.329 2.550 -17.746 1.00 51.22 89 ARG A N 1
ATOM 685 C CA . ARG A 1 89 ? 6.598 2.018 -18.890 1.00 51.22 89 ARG A CA 1
ATOM 686 C C . ARG A 1 89 ? 6.597 3.085 -19.970 1.00 51.22 89 ARG A C 1
ATOM 688 O O . ARG A 1 89 ? 5.991 4.141 -19.835 1.00 51.22 89 ARG A O 1
ATOM 695 N N . ARG A 1 90 ? 7.317 2.761 -21.047 1.00 42.31 90 ARG A N 1
ATOM 696 C CA . ARG A 1 90 ? 7.300 3.394 -22.370 1.00 42.31 90 ARG A CA 1
ATOM 697 C C . ARG A 1 90 ? 5.924 4.019 -22.633 1.00 42.31 90 ARG A C 1
ATOM 699 O O . ARG A 1 90 ? 4.933 3.291 -22.601 1.00 42.31 90 ARG A O 1
ATOM 706 N N . ARG A 1 91 ? 5.876 5.335 -22.894 1.00 38.75 91 ARG A N 1
ATOM 707 C CA . ARG A 1 91 ? 4.697 6.062 -23.403 1.00 38.75 91 ARG A CA 1
ATOM 708 C C . ARG A 1 91 ? 4.076 5.262 -24.554 1.00 38.75 91 ARG A C 1
ATOM 710 O O . ARG A 1 91 ? 4.496 5.386 -25.697 1.00 38.75 91 ARG A O 1
ATOM 717 N N . LYS A 1 92 ? 3.079 4.433 -24.264 1.00 38.72 92 LYS A N 1
ATOM 718 C CA . LYS A 1 92 ? 2.013 4.125 -25.208 1.00 38.72 92 LYS A CA 1
ATOM 719 C C . LYS A 1 92 ? 0.774 4.797 -24.628 1.00 38.72 92 LYS A C 1
ATOM 721 O O . LYS A 1 92 ? 0.406 4.467 -23.500 1.00 38.72 92 LYS A O 1
ATOM 726 N N . PRO A 1 93 ? 0.198 5.790 -25.320 1.00 35.97 93 PRO A N 1
ATOM 727 C CA . PRO A 1 93 ? -0.934 6.535 -24.797 1.00 35.97 93 PRO A CA 1
ATOM 728 C C . PRO A 1 93 ? -2.095 5.566 -24.560 1.00 35.97 93 PRO A C 1
ATOM 730 O O . PRO A 1 93 ? -2.498 4.843 -25.470 1.00 35.97 93 PRO A O 1
ATOM 733 N N . ARG A 1 94 ? -2.607 5.524 -23.325 1.00 37.56 94 ARG A N 1
ATOM 734 C CA . ARG A 1 94 ? -3.862 4.846 -22.992 1.00 37.56 94 ARG A CA 1
ATOM 735 C C . ARG A 1 94 ? -4.852 5.919 -22.531 1.00 37.56 94 ARG A C 1
ATOM 737 O O . ARG A 1 94 ? -4.547 6.579 -21.540 1.00 37.56 94 ARG A O 1
ATOM 744 N N . PRO A 1 95 ? -6.003 6.121 -23.200 1.00 37.81 95 PRO A N 1
ATOM 745 C CA . PRO A 1 95 ? -6.802 7.341 -23.022 1.00 37.81 95 PRO A CA 1
ATOM 746 C C . PRO A 1 95 ? -7.542 7.481 -21.681 1.00 37.81 95 PRO A C 1
ATOM 748 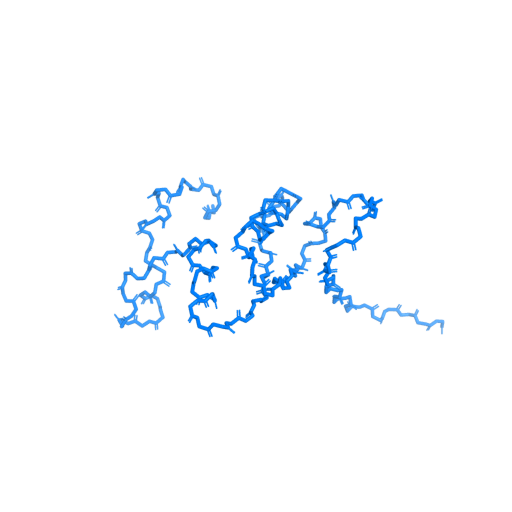O O . PRO A 1 95 ? -8.242 8.467 -21.493 1.00 37.81 95 PRO A O 1
ATOM 751 N N . SER A 1 96 ? -7.444 6.523 -20.751 1.00 37.56 96 SER A N 1
ATOM 752 C CA . SER A 1 96 ? -8.379 6.437 -19.616 1.00 37.56 96 SER A CA 1
ATOM 753 C C . SER A 1 96 ? -7.751 6.382 -18.219 1.00 37.56 96 SER A C 1
ATOM 755 O O . SER A 1 96 ? -8.469 6.163 -17.247 1.00 37.56 96 SER A O 1
ATOM 757 N N . CYS A 1 97 ? -6.437 6.568 -18.072 1.00 36.94 97 CYS A N 1
ATOM 758 C CA . CYS A 1 97 ? -5.800 6.584 -16.753 1.00 36.94 97 CYS A CA 1
ATOM 759 C C . CYS A 1 97 ? -5.248 7.981 -16.468 1.00 36.94 97 CYS A C 1
ATOM 761 O O . CYS A 1 97 ? -4.227 8.365 -17.036 1.00 36.94 97 CYS A O 1
ATOM 763 N N . ARG A 1 98 ? -5.895 8.733 -15.568 1.00 43.31 98 ARG A N 1
ATOM 764 C CA . ARG A 1 98 ? -5.293 9.922 -14.945 1.00 43.31 98 ARG A CA 1
ATOM 765 C C . ARG A 1 98 ? -4.186 9.459 -13.989 1.00 43.31 98 ARG A C 1
ATOM 767 O O . ARG A 1 98 ? -4.369 9.425 -12.781 1.00 43.31 98 ARG A O 1
ATOM 774 N N . ALA A 1 99 ? -3.052 9.040 -14.544 1.00 50.28 99 ALA A N 1
ATOM 775 C CA . ALA A 1 99 ? -1.818 8.886 -13.790 1.00 50.28 99 ALA A CA 1
ATOM 776 C C . ALA A 1 99 ? -1.274 10.296 -13.532 1.00 50.28 99 ALA A C 1
ATOM 778 O O . ALA A 1 99 ? -0.668 10.908 -14.411 1.00 50.28 99 ALA A O 1
ATOM 779 N N . GLY A 1 100 ? -1.572 10.851 -12.359 1.00 41.19 100 GLY A N 1
ATOM 780 C CA . GLY A 1 100 ? -0.914 12.063 -11.892 1.00 41.19 100 GLY A CA 1
ATOM 781 C C . GLY A 1 100 ? 0.531 11.730 -11.543 1.00 41.19 100 GLY A C 1
ATOM 782 O O . GLY A 1 100 ? 0.800 11.273 -10.441 1.00 41.19 100 GLY A O 1
ATOM 783 N N . CYS A 1 101 ? 1.461 11.927 -12.478 1.00 34.47 101 CYS A N 1
ATOM 784 C CA . CYS A 1 101 ? 2.884 11.921 -12.156 1.00 34.47 101 CYS A CA 1
ATOM 785 C C . CYS A 1 101 ? 3.174 13.112 -11.229 1.00 34.47 101 CYS A C 1
ATOM 787 O O . CYS A 1 101 ? 3.279 14.241 -11.705 1.00 34.47 101 CYS A O 1
ATOM 789 N N . CYS A 1 102 ? 3.330 12.879 -9.924 1.00 29.06 102 CYS A N 1
ATOM 790 C CA . CYS A 1 102 ? 4.019 13.836 -9.061 1.00 29.06 102 CYS A CA 1
ATOM 791 C C . CYS A 1 102 ? 5.498 13.864 -9.467 1.00 29.06 102 CYS A C 1
ATOM 793 O O . CYS A 1 102 ? 6.279 13.008 -9.063 1.00 29.06 102 CYS A O 1
ATOM 795 N N . TRP A 1 103 ? 5.873 14.842 -10.293 1.00 25.14 103 TRP A N 1
ATOM 796 C CA . TRP A 1 103 ? 7.256 15.286 -10.421 1.00 25.14 103 TRP A CA 1
ATOM 797 C C . TRP A 1 103 ? 7.534 16.237 -9.261 1.00 25.14 103 TRP A C 1
ATOM 799 O O . TRP A 1 103 ? 7.018 17.350 -9.251 1.00 25.14 103 TRP A O 1
ATOM 809 N N . MET A 1 104 ? 8.351 15.822 -8.296 1.00 25.91 104 MET A N 1
ATOM 810 C CA . MET A 1 104 ? 9.011 16.764 -7.395 1.00 25.91 104 MET A CA 1
ATOM 811 C C . MET A 1 104 ? 10.498 16.782 -7.755 1.00 25.91 104 MET A C 1
ATOM 813 O O . MET A 1 104 ? 11.321 16.167 -7.087 1.00 25.91 104 MET A O 1
ATOM 817 N N . SER A 1 105 ? 10.846 17.441 -8.864 1.00 33.16 105 SER A N 1
ATOM 818 C CA . SER A 1 105 ? 12.242 17.798 -9.130 1.00 33.16 105 SER A CA 1
ATOM 819 C C . SER A 1 105 ? 12.545 19.113 -8.426 1.00 33.16 105 SER A C 1
ATOM 821 O O . SER A 1 105 ? 12.302 20.190 -8.961 1.00 33.16 105 SER A O 1
ATOM 823 N N . GLY A 1 106 ? 13.094 19.017 -7.218 1.00 38.62 106 GLY A N 1
ATOM 824 C CA . GLY A 1 106 ? 13.959 20.063 -6.691 1.00 38.62 106 GLY A CA 1
ATOM 825 C C . GLY A 1 106 ? 15.319 19.955 -7.376 1.00 38.62 106 GLY A C 1
ATOM 826 O O . GLY A 1 106 ? 16.104 19.083 -7.028 1.00 38.62 106 GLY A O 1
ATOM 827 N N . ALA A 1 107 ? 15.565 20.803 -8.371 1.00 31.39 107 ALA A N 1
ATOM 828 C CA . ALA A 1 107 ? 16.899 21.159 -8.854 1.00 31.39 107 ALA A CA 1
ATOM 829 C C . ALA A 1 107 ? 16.772 22.420 -9.717 1.00 31.39 107 ALA A C 1
ATOM 831 O O . ALA A 1 107 ? 16.747 22.361 -10.943 1.00 31.39 107 ALA A O 1
ATOM 832 N N . MET A 1 108 ? 16.660 23.579 -9.070 1.00 31.70 108 MET A N 1
ATOM 833 C CA . MET A 1 108 ? 16.936 24.849 -9.734 1.00 31.70 108 MET A CA 1
ATOM 834 C C . MET A 1 108 ? 18.454 25.043 -9.708 1.00 31.70 108 MET A C 1
ATOM 836 O O . MET A 1 108 ? 18.995 25.767 -8.881 1.00 31.70 108 MET A O 1
ATOM 840 N N . THR A 1 109 ? 19.156 24.309 -10.570 1.00 39.88 109 THR A N 1
ATOM 841 C CA . THR A 1 109 ? 20.550 24.594 -10.912 1.00 39.88 109 THR A CA 1
ATOM 842 C C . THR A 1 109 ? 20.572 25.394 -12.207 1.00 39.88 109 THR A C 1
ATOM 844 O O . THR A 1 109 ? 20.213 24.860 -13.253 1.00 39.88 109 THR A O 1
ATOM 847 N N . GLY A 1 110 ? 21.021 26.648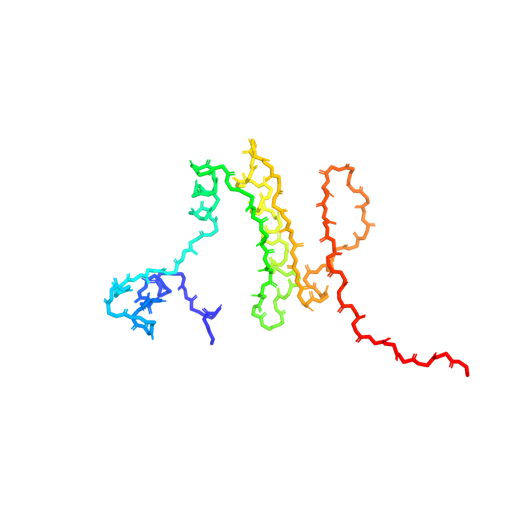 -12.106 1.00 37.97 110 GLY A N 1
ATOM 848 C CA . GLY A 1 110 ? 21.692 27.391 -13.176 1.00 37.97 110 GLY A CA 1
ATOM 849 C C . GLY A 1 110 ? 20.812 27.930 -14.302 1.00 37.97 110 GLY A C 1
ATOM 850 O O . GLY A 1 110 ? 20.621 27.266 -15.315 1.00 37.97 110 GLY A O 1
ATOM 851 N N . ALA A 1 111 ? 20.377 29.184 -14.170 1.00 36.94 111 ALA A N 1
ATOM 852 C CA . ALA A 1 111 ? 20.183 30.057 -15.322 1.00 36.94 111 ALA A CA 1
ATOM 853 C C . ALA A 1 111 ? 21.449 30.921 -15.459 1.00 36.94 111 ALA A C 1
ATOM 855 O O . ALA A 1 111 ? 21.864 31.498 -14.457 1.00 36.94 111 ALA A O 1
ATOM 856 N N . ASN A 1 112 ? 22.024 30.896 -16.671 1.00 38.69 112 ASN A N 1
ATOM 857 C CA . ASN A 1 112 ? 23.095 31.721 -17.264 1.00 38.69 112 ASN A CA 1
ATOM 858 C C . ASN A 1 112 ? 23.919 32.649 -16.366 1.00 38.69 112 ASN A C 1
ATOM 860 O O . ASN A 1 112 ? 23.352 33.633 -15.844 1.00 38.69 112 ASN A O 1
#